Protein AF-A0A9E3EEE2-F1 (afdb_monomer)

Mean predicted aligned error: 8.59 Å

Radius of gyration: 14.13 Å; Cα contacts (8 Å, |Δi|>4): 79; chains: 1; bounding box: 31×17×47 Å

Secondary structure (DSSP, 8-state):
----PPPEEEEEEEESSHHHHHHHHHHHHHHGGGTEEE-SSSTT-SEEEEEE-TT-TTSSGGG--

Structure (mmCIF, N/CA/C/O backbone):
data_AF-A0A9E3EEE2-F1
#
_entry.id   AF-A0A9E3EEE2-F1
#
loop_
_atom_site.group_PDB
_atom_site.id
_atom_site.type_symbol
_atom_site.label_atom_id
_atom_site.label_alt_id
_atom_site.label_comp_id
_atom_site.label_asym_id
_atom_site.label_entity_id
_atom_site.label_seq_id
_atom_site.pdbx_PDB_ins_code
_atom_site.Cartn_x
_atom_site.Cartn_y
_atom_site.Cartn_z
_atom_site.occupancy
_atom_site.B_iso_or_equiv
_atom_site.auth_seq_id
_atom_site.auth_comp_id
_atom_site.auth_asym_id
_atom_site.auth_atom_id
_atom_site.pdbx_PDB_model_num
ATOM 1 N N . MET A 1 1 ? -13.955 1.326 31.054 1.00 43.03 1 MET A N 1
ATOM 2 C CA . MET A 1 1 ? -14.272 0.404 29.945 1.00 43.03 1 MET A CA 1
ATOM 3 C C . MET A 1 1 ? -13.979 1.160 28.661 1.00 43.03 1 MET A C 1
ATOM 5 O O . MET A 1 1 ? -14.799 1.960 28.238 1.00 43.03 1 MET A O 1
ATOM 9 N N . THR A 1 2 ? -12.760 1.044 28.139 1.00 42.06 2 THR A N 1
ATOM 10 C CA . THR A 1 2 ? -12.360 1.739 26.908 1.00 42.06 2 THR A CA 1
ATOM 11 C C . THR A 1 2 ? -12.929 0.940 25.743 1.00 42.06 2 THR A C 1
ATOM 13 O O . THR A 1 2 ? -12.552 -0.217 25.573 1.00 42.06 2 THR A O 1
ATOM 16 N N . SER A 1 3 ? -13.876 1.513 24.996 1.00 48.03 3 SER A N 1
ATOM 17 C CA . SER A 1 3 ? -14.316 0.953 23.713 1.00 48.03 3 SER A CA 1
ATOM 18 C C . SER A 1 3 ? -13.085 0.632 22.861 1.00 48.03 3 SER A C 1
ATOM 20 O O . SER A 1 3 ? -12.146 1.434 22.880 1.00 48.03 3 SER A O 1
ATOM 22 N N . PRO A 1 4 ? -13.048 -0.487 22.116 1.00 55.31 4 PRO A N 1
ATOM 23 C CA . PRO A 1 4 ? -11.967 -0.695 21.170 1.00 55.31 4 PRO A CA 1
ATOM 24 C C . PRO A 1 4 ? -12.057 0.455 20.168 1.00 55.31 4 PRO A C 1
ATOM 26 O O . PRO A 1 4 ? -13.055 0.592 19.459 1.00 55.31 4 PRO A O 1
ATOM 29 N N . ALA A 1 5 ? -11.073 1.355 20.198 1.00 64.06 5 ALA A N 1
ATOM 30 C CA . ALA A 1 5 ? -10.967 2.400 19.197 1.00 64.06 5 ALA A CA 1
ATOM 31 C C . ALA A 1 5 ? -10.963 1.700 17.834 1.00 64.06 5 ALA A C 1
ATOM 33 O O . ALA A 1 5 ? -10.224 0.731 17.653 1.00 64.06 5 ALA A O 1
ATOM 34 N N . ALA A 1 6 ? -11.847 2.124 16.928 1.00 70.38 6 ALA A N 1
ATOM 35 C CA . ALA A 1 6 ? -11.970 1.509 15.614 1.00 70.38 6 ALA A CA 1
ATOM 36 C C . ALA A 1 6 ? -10.583 1.428 14.958 1.00 70.38 6 ALA A C 1
ATOM 38 O O . ALA A 1 6 ? -9.846 2.417 14.943 1.00 70.38 6 ALA A O 1
ATOM 39 N N . GLN A 1 7 ? -10.218 0.237 14.481 1.00 85.75 7 GLN A N 1
ATOM 40 C CA . GLN A 1 7 ? -8.934 0.007 13.831 1.00 85.75 7 GLN A CA 1
ATOM 41 C C . GLN A 1 7 ? -8.825 0.929 12.612 1.00 85.75 7 GLN A C 1
ATOM 43 O O . GLN A 1 7 ? -9.704 0.926 11.748 1.00 85.75 7 GLN A O 1
ATOM 48 N N . LYS A 1 8 ? -7.766 1.739 12.566 1.00 95.06 8 LYS A N 1
ATOM 49 C CA . LYS A 1 8 ? -7.506 2.660 11.459 1.00 95.06 8 LYS A CA 1
ATOM 50 C C . LYS A 1 8 ? -7.167 1.863 10.207 1.00 95.06 8 LYS A C 1
ATOM 52 O O . LYS A 1 8 ? -6.450 0.868 10.281 1.00 95.06 8 LYS A O 1
ATOM 57 N N . ARG A 1 9 ? -7.653 2.289 9.050 1.00 97.00 9 ARG A N 1
ATOM 58 C CA . ARG A 1 9 ? -7.473 1.586 7.777 1.00 97.00 9 ARG A CA 1
ATOM 59 C C . ARG A 1 9 ? -6.227 2.085 7.049 1.00 97.00 9 ARG A C 1
ATOM 61 O O . ARG A 1 9 ? -6.092 3.274 6.780 1.00 97.00 9 ARG A O 1
ATOM 68 N N . LEU A 1 10 ? -5.323 1.170 6.727 1.00 97.19 10 LEU A N 1
ATOM 69 C CA . LEU A 1 10 ? -4.072 1.403 6.012 1.00 97.19 10 LEU A CA 1
ATOM 70 C C . LEU A 1 10 ? -4.134 0.742 4.635 1.00 97.19 10 LEU A C 1
ATOM 72 O O . LEU A 1 10 ? -4.275 -0.472 4.534 1.00 97.19 10 LEU A O 1
ATOM 76 N N . PHE A 1 11 ? -3.980 1.528 3.577 1.00 97.94 11 PHE A N 1
ATOM 77 C CA . PHE A 1 11 ? -3.846 1.021 2.215 1.00 97.94 11 PHE A CA 1
ATOM 78 C C . PHE A 1 11 ? -2.401 1.191 1.746 1.00 97.94 11 PHE A C 1
ATOM 80 O O . PHE A 1 11 ? -1.871 2.302 1.765 1.00 97.94 11 PHE A O 1
ATOM 87 N N . ILE A 1 12 ? -1.759 0.109 1.301 1.00 97.06 12 ILE A N 1
ATOM 88 C CA . ILE A 1 12 ? -0.406 0.163 0.737 1.00 97.06 12 ILE A CA 1
ATOM 89 C C . ILE A 1 12 ? -0.440 -0.328 -0.705 1.00 97.06 12 ILE A C 1
ATOM 91 O O . ILE A 1 12 ? -0.828 -1.461 -0.984 1.00 97.06 12 ILE A O 1
ATOM 95 N N . LYS A 1 13 ? 0.030 0.510 -1.628 1.00 94.81 13 LYS A N 1
ATOM 96 C CA . LYS A 1 13 ? 0.221 0.151 -3.031 1.00 94.81 13 LYS A CA 1
ATOM 97 C C . LYS A 1 13 ? 1.705 0.181 -3.369 1.00 94.81 13 LYS A C 1
ATOM 99 O O . LYS A 1 13 ? 2.329 1.240 -3.353 1.00 94.81 13 LYS A O 1
ATOM 104 N N . SER A 1 14 ? 2.258 -0.981 -3.708 1.00 92.81 14 SER A N 1
ATOM 105 C CA . SER A 1 14 ? 3.660 -1.107 -4.113 1.00 92.81 14 SER A CA 1
ATOM 106 C C . SER A 1 14 ? 3.827 -1.043 -5.630 1.00 92.81 14 SER A C 1
ATOM 108 O O . SER A 1 14 ? 3.165 -1.766 -6.375 1.00 92.81 14 SER A O 1
ATOM 110 N N . TYR A 1 15 ? 4.785 -0.237 -6.075 1.00 89.25 15 TYR A N 1
ATOM 111 C CA . TYR A 1 15 ? 5.262 -0.148 -7.449 1.00 89.25 15 TYR A CA 1
ATOM 112 C C . TYR A 1 15 ? 6.776 -0.376 -7.474 1.00 89.25 15 TYR A C 1
ATOM 114 O O . TYR A 1 15 ? 7.570 0.497 -7.127 1.00 89.25 15 TYR A O 1
ATOM 122 N N . GLY A 1 16 ? 7.207 -1.559 -7.900 1.00 86.88 16 GLY A N 1
ATOM 123 C CA . GLY A 1 16 ? 8.631 -1.869 -7.954 1.00 86.88 16 GLY A CA 1
ATOM 124 C C . GLY A 1 16 ? 8.903 -3.361 -8.015 1.00 86.88 16 GLY A C 1
ATOM 125 O O . GLY A 1 16 ? 8.296 -4.071 -8.816 1.00 86.88 16 GLY A O 1
ATOM 126 N N . CYS A 1 17 ? 9.851 -3.828 -7.209 1.00 89.12 17 CYS A N 1
ATOM 127 C CA . CYS A 1 17 ? 10.258 -5.231 -7.170 1.00 89.12 17 CYS A CA 1
ATOM 128 C C . CYS A 1 17 ? 9.751 -5.940 -5.905 1.00 89.12 17 CYS A C 1
ATOM 130 O O . CYS A 1 17 ? 9.057 -5.353 -5.078 1.00 89.12 17 CYS A O 1
ATOM 132 N N . GLN A 1 18 ? 10.137 -7.208 -5.744 1.00 87.94 18 GLN A N 1
ATOM 133 C CA . GLN A 1 18 ? 9.831 -8.011 -4.554 1.00 87.94 18 GLN A CA 1
ATOM 134 C C . GLN A 1 18 ? 10.312 -7.355 -3.251 1.00 87.94 18 GLN A C 1
ATOM 136 O O . GLN A 1 18 ? 9.692 -7.537 -2.212 1.00 87.94 18 GLN A O 1
ATOM 141 N N . MET A 1 19 ? 11.357 -6.523 -3.312 1.00 92.00 19 MET A N 1
ATOM 142 C CA . MET A 1 19 ? 11.815 -5.753 -2.156 1.00 92.00 19 MET A CA 1
ATOM 143 C C . MET A 1 19 ? 10.754 -4.748 -1.688 1.00 92.00 19 MET A C 1
ATOM 145 O O . MET A 1 19 ? 10.475 -4.699 -0.502 1.00 92.00 19 MET A O 1
ATOM 149 N N . ASN A 1 20 ? 10.059 -4.044 -2.594 1.00 92.12 20 ASN A N 1
ATOM 150 C CA . ASN A 1 20 ? 8.953 -3.161 -2.194 1.00 92.12 20 ASN A CA 1
ATOM 151 C C . ASN A 1 20 ? 7.756 -3.929 -1.623 1.00 92.12 20 ASN A C 1
ATOM 153 O O . ASN A 1 20 ? 6.967 -3.355 -0.883 1.00 92.12 20 ASN A O 1
ATOM 157 N N . VAL A 1 21 ? 7.559 -5.193 -2.005 1.00 91.56 21 VAL A N 1
ATOM 158 C CA . VAL A 1 21 ? 6.501 -6.021 -1.404 1.00 91.56 21 VAL A CA 1
ATOM 159 C C . VAL A 1 21 ? 6.883 -6.349 0.035 1.00 91.56 21 VAL A C 1
ATOM 161 O O . VAL A 1 21 ? 6.122 -6.047 0.947 1.00 91.56 21 VAL A O 1
ATOM 164 N N . TYR A 1 22 ? 8.107 -6.837 0.232 1.00 94.44 22 TYR A N 1
ATOM 165 C CA . TYR A 1 22 ? 8.663 -7.119 1.552 1.00 94.44 22 TYR A CA 1
ATOM 166 C C . TYR A 1 22 ? 8.679 -5.886 2.469 1.00 94.44 22 TYR A C 1
ATOM 168 O O . TYR A 1 22 ? 8.269 -5.948 3.627 1.00 94.44 22 TYR A O 1
ATOM 176 N N . ASP A 1 23 ? 9.106 -4.737 1.945 1.00 94.44 23 ASP A N 1
ATOM 177 C CA . ASP A 1 23 ? 9.114 -3.485 2.697 1.00 94.44 23 ASP A CA 1
ATOM 178 C C . ASP A 1 23 ? 7.692 -3.066 3.085 1.00 94.44 23 ASP A C 1
ATOM 180 O O . ASP A 1 23 ? 7.484 -2.545 4.176 1.00 94.44 23 ASP A O 1
ATOM 184 N N . SER A 1 24 ? 6.699 -3.314 2.227 1.00 95.56 24 SER A N 1
ATOM 185 C CA . SER A 1 24 ? 5.295 -3.018 2.525 1.00 95.56 24 SER A CA 1
ATOM 18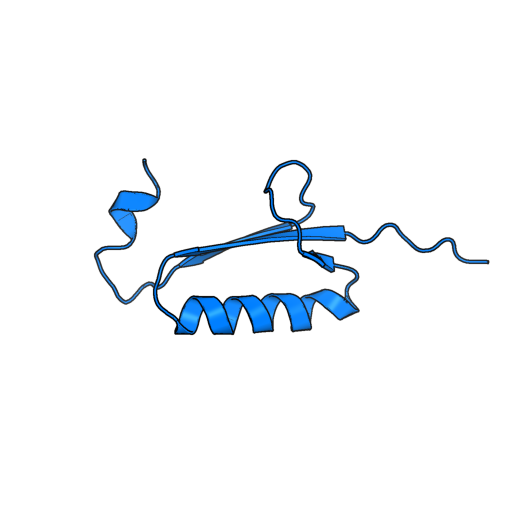6 C C . SER A 1 24 ? 4.709 -3.905 3.617 1.00 95.56 24 SER A C 1
ATOM 188 O O . SER A 1 24 ? 3.968 -3.399 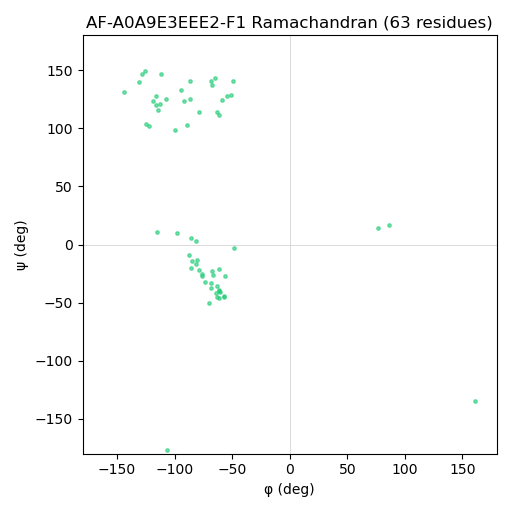4.458 1.00 95.56 24 SER A O 1
ATOM 190 N N . GLU A 1 25 ? 5.080 -5.184 3.667 1.00 95.94 25 GLU A N 1
ATOM 191 C CA . GLU A 1 25 ? 4.735 -6.067 4.790 1.00 95.94 25 GLU A CA 1
ATOM 192 C C . GLU A 1 25 ? 5.341 -5.534 6.093 1.00 95.94 25 GLU A C 1
ATOM 194 O O . GLU A 1 25 ? 4.634 -5.344 7.083 1.00 95.94 25 GLU A O 1
ATOM 199 N N . ARG A 1 26 ? 6.622 -5.146 6.067 1.00 97.19 26 ARG A N 1
ATOM 200 C CA . ARG A 1 26 ? 7.266 -4.515 7.226 1.00 97.19 26 ARG A CA 1
ATOM 201 C C . ARG A 1 26 ? 6.622 -3.199 7.644 1.00 97.19 26 ARG A C 1
ATOM 203 O O . ARG A 1 26 ? 6.519 -2.928 8.839 1.00 97.19 26 ARG A O 1
ATOM 210 N N . MET A 1 27 ? 6.208 -2.366 6.693 1.00 96.44 27 MET A N 1
ATOM 211 C CA . MET A 1 27 ? 5.489 -1.127 6.991 1.00 96.44 27 MET A CA 1
ATOM 212 C C . MET A 1 27 ? 4.165 -1.413 7.707 1.00 96.44 27 MET A C 1
ATOM 214 O O . MET A 1 27 ? 3.835 -0.706 8.659 1.00 96.44 27 MET A O 1
ATOM 218 N N . ALA A 1 28 ? 3.438 -2.458 7.303 1.00 96.75 28 ALA A N 1
ATOM 219 C CA . ALA A 1 28 ? 2.212 -2.875 7.978 1.00 96.75 28 ALA A CA 1
ATOM 220 C C . ALA A 1 28 ? 2.484 -3.330 9.422 1.00 96.75 28 ALA A C 1
ATOM 222 O O . ALA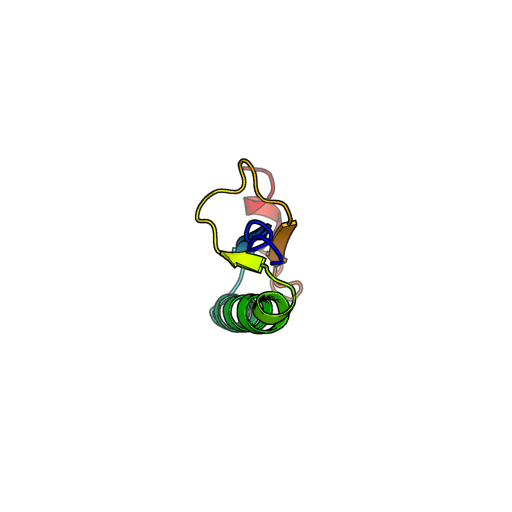 A 1 28 ? 1.810 -2.861 10.340 1.00 96.75 28 ALA A O 1
ATOM 223 N N . ASP A 1 29 ? 3.517 -4.147 9.642 1.00 96.88 29 ASP A N 1
ATOM 224 C CA . A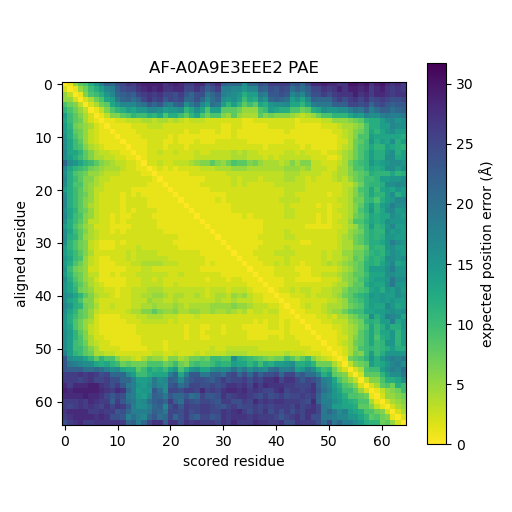SP A 1 29 ? 3.899 -4.626 10.978 1.00 96.88 29 ASP A CA 1
ATOM 225 C C . ASP A 1 29 ? 4.279 -3.484 11.927 1.00 96.88 29 ASP A C 1
ATOM 227 O O . ASP A 1 29 ? 3.898 -3.483 13.097 1.00 96.88 29 ASP A O 1
ATOM 231 N N . VAL A 1 30 ? 5.006 -2.478 11.431 1.00 97.25 30 VAL A N 1
ATOM 232 C CA . VAL A 1 30 ? 5.401 -1.303 12.227 1.00 97.25 30 VAL A CA 1
ATOM 233 C C . VAL A 1 30 ? 4.195 -0.430 12.587 1.00 97.25 30 VAL A C 1
ATOM 235 O O . VAL A 1 30 ? 4.168 0.178 13.658 1.00 97.25 30 VAL A O 1
ATOM 238 N N . LEU A 1 31 ? 3.188 -0.362 11.714 1.00 95.88 31 LEU A N 1
ATOM 239 C CA . LEU A 1 31 ? 1.987 0.449 11.921 1.00 95.88 31 LEU A CA 1
ATOM 240 C C . LEU A 1 31 ? 0.899 -0.281 12.729 1.00 95.88 31 LEU A C 1
ATOM 242 O O . LEU A 1 31 ? 0.056 0.381 13.341 1.00 95.88 31 LEU A O 1
ATOM 246 N N . ALA A 1 32 ? 0.930 -1.613 12.800 1.00 95.25 32 ALA A N 1
ATOM 247 C CA . ALA A 1 32 ? -0.050 -2.410 13.538 1.00 95.25 32 ALA A CA 1
ATOM 248 C C . ALA A 1 32 ? -0.154 -2.043 15.039 1.00 95.25 32 ALA A C 1
ATOM 250 O O . ALA A 1 32 ? -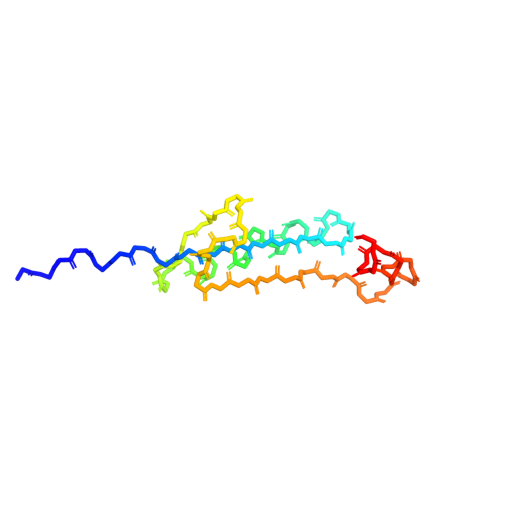1.275 -1.830 15.511 1.00 95.25 32 ALA A O 1
ATOM 251 N N . PRO A 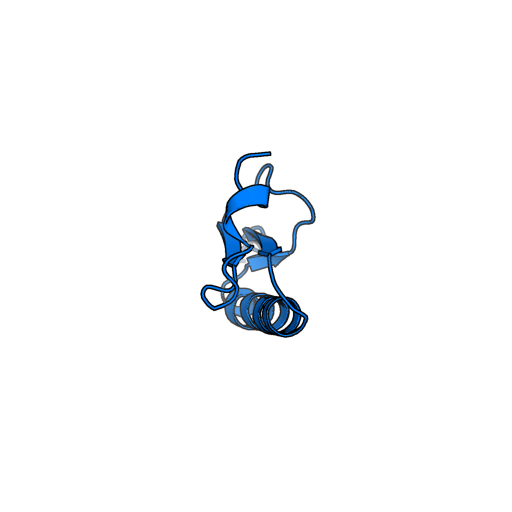1 33 ? 0.949 -1.842 15.798 1.00 95.69 33 PRO A N 1
ATOM 252 C CA . PRO A 1 33 ? 0.886 -1.380 17.189 1.00 95.69 33 PRO A CA 1
ATOM 253 C C . PRO A 1 33 ? 0.252 0.006 17.368 1.00 95.69 33 PRO A C 1
ATOM 255 O O . PRO A 1 33 ? -0.218 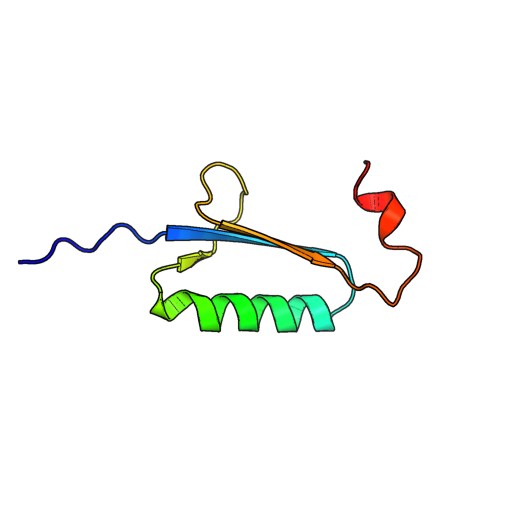0.330 18.456 1.00 95.69 33 PRO A O 1
ATOM 258 N N . LEU A 1 34 ? 0.220 0.826 16.312 1.00 94.19 34 LEU A N 1
ATOM 259 C CA . LEU A 1 34 ? -0.427 2.143 16.310 1.00 94.19 34 LEU A CA 1
ATOM 260 C C . LEU A 1 34 ? -1.927 2.064 15.973 1.00 94.19 34 LEU A C 1
ATOM 262 O O . LEU A 1 34 ? -2.588 3.098 15.841 1.00 94.19 34 LEU A O 1
ATOM 266 N N . GLY A 1 35 ? -2.468 0.850 15.839 1.00 95.50 35 GLY A N 1
ATOM 267 C CA . GLY A 1 35 ? -3.879 0.595 15.572 1.00 95.50 35 GLY A CA 1
ATOM 268 C C . GLY A 1 35 ? -4.250 0.621 14.093 1.00 95.50 35 GLY A C 1
ATOM 269 O O . GLY A 1 35 ? -5.435 0.744 13.793 1.00 95.50 35 GLY A O 1
ATOM 270 N N . TYR A 1 36 ? -3.282 0.523 13.176 1.00 96.56 36 TYR A N 1
ATOM 271 C CA . TYR A 1 36 ? -3.565 0.392 11.747 1.00 96.56 36 TYR A CA 1
ATOM 272 C C . TYR A 1 36 ? -3.778 -1.072 11.341 1.00 96.56 36 TYR A C 1
ATOM 274 O O . TYR A 1 36 ? -3.089 -1.973 11.810 1.00 96.56 36 TYR A O 1
ATOM 282 N N . GLY A 1 37 ? -4.734 -1.314 10.450 1.00 95.62 37 GLY A N 1
ATOM 283 C CA . GLY A 1 37 ? -4.983 -2.592 9.788 1.00 95.62 37 GLY A CA 1
ATOM 284 C C . GLY A 1 37 ? -5.058 -2.416 8.281 1.00 95.62 37 GLY A C 1
ATOM 285 O O . GLY A 1 37 ? -5.520 -1.379 7.807 1.00 95.62 37 GLY A O 1
ATOM 286 N N . LEU A 1 38 ? -4.603 -3.421 7.531 1.00 95.50 38 LEU A N 1
ATOM 287 C CA . LEU A 1 38 ? -4.627 -3.373 6.072 1.00 95.50 38 LEU A CA 1
ATOM 288 C C . LEU A 1 38 ? -6.062 -3.349 5.523 1.00 95.50 38 LEU A C 1
ATOM 290 O O . LEU A 1 38 ? -6.957 -4.007 6.050 1.00 95.50 38 LEU A O 1
ATOM 294 N N . THR A 1 39 ? -6.253 -2.594 4.446 1.00 95.75 39 THR A N 1
ATOM 295 C CA . THR A 1 39 ? -7.456 -2.593 3.606 1.00 95.75 39 THR A CA 1
ATOM 296 C C . THR A 1 39 ? -7.057 -2.834 2.152 1.00 95.75 39 THR A C 1
ATOM 298 O O . THR A 1 39 ? -5.977 -2.423 1.727 1.00 95.75 39 THR A O 1
ATOM 301 N N . ASP A 1 40 ? -7.939 -3.472 1.384 1.00 93.19 40 ASP A N 1
ATOM 302 C CA . ASP A 1 40 ? -7.711 -3.804 -0.030 1.00 93.19 40 ASP A CA 1
ATOM 303 C C . ASP A 1 40 ? -7.967 -2.620 -0.972 1.00 93.19 40 ASP A C 1
ATOM 305 O O . ASP A 1 40 ? -7.604 -2.658 -2.149 1.00 93.19 40 ASP A O 1
ATOM 309 N N . ALA A 1 41 ? -8.602 -1.569 -0.454 1.00 92.69 41 ALA A N 1
ATOM 310 C CA . ALA A 1 41 ? -9.064 -0.426 -1.222 1.00 92.69 41 ALA A CA 1
ATOM 311 C C . ALA A 1 41 ? -8.633 0.894 -0.557 1.00 92.69 41 ALA A C 1
ATOM 313 O O . ALA A 1 41 ? -8.681 0.991 0.679 1.00 92.69 41 ALA A O 1
ATOM 314 N N . PRO A 1 42 ? -8.212 1.909 -1.338 1.00 93.00 42 PRO A N 1
ATOM 315 C CA . PRO A 1 42 ? -7.876 3.228 -0.807 1.00 93.00 42 PRO A CA 1
ATOM 316 C C . PRO A 1 42 ? -9.105 3.976 -0.270 1.00 93.00 42 PRO A C 1
ATOM 318 O O . PRO A 1 42 ? -8.966 4.868 0.568 1.00 93.00 42 PRO A O 1
ATOM 321 N N . GLU A 1 43 ? -10.311 3.633 -0.726 1.00 94.50 43 GLU A N 1
ATOM 322 C CA . GLU A 1 43 ? -11.550 4.281 -0.316 1.00 94.50 43 GLU A CA 1
ATOM 323 C C . GLU A 1 43 ? -11.807 4.087 1.187 1.00 94.50 43 GLU A C 1
ATOM 325 O O . GLU A 1 43 ? -12.055 2.987 1.687 1.00 94.50 43 GLU A O 1
ATOM 330 N N . GLY A 1 44 ? -11.772 5.195 1.928 1.00 87.81 44 GLY A N 1
ATOM 331 C CA . GLY A 1 44 ? -11.964 5.189 3.377 1.00 87.81 44 GLY A CA 1
ATOM 332 C C . GLY A 1 44 ? -10.751 4.707 4.174 1.00 87.81 44 GLY A C 1
ATOM 333 O O . GLY A 1 44 ? -10.908 4.422 5.361 1.00 87.81 44 GLY A O 1
ATOM 334 N N . ALA A 1 45 ? -9.569 4.613 3.558 1.00 95.50 45 ALA A N 1
ATOM 335 C CA . ALA A 1 45 ? -8.321 4.465 4.294 1.00 95.50 45 ALA A CA 1
ATOM 336 C C . ALA A 1 45 ? -8.005 5.749 5.083 1.00 95.50 45 ALA A C 1
ATOM 338 O O . ALA A 1 45 ? -8.123 6.858 4.563 1.00 95.50 45 ALA A O 1
ATOM 339 N N . ASP A 1 46 ? -7.564 5.588 6.328 1.00 96.31 46 ASP A N 1
ATOM 340 C CA . ASP A 1 46 ? -7.045 6.675 7.163 1.00 96.31 46 ASP A CA 1
ATOM 341 C C . ASP A 1 46 ? -5.594 7.028 6.786 1.00 96.31 46 ASP A C 1
ATOM 343 O O . ASP A 1 46 ? -5.126 8.132 7.063 1.00 96.31 46 ASP A O 1
ATOM 347 N N . LEU A 1 47 ? -4.875 6.090 6.154 1.00 95.38 47 LEU A N 1
ATOM 348 C CA . LEU A 1 47 ? -3.518 6.273 5.641 1.00 95.38 47 LEU A CA 1
ATOM 349 C C . LEU A 1 47 ? -3.319 5.500 4.331 1.00 95.38 47 LEU A C 1
ATOM 351 O O . LEU A 1 47 ? -3.602 4.305 4.256 1.00 95.38 47 LEU A O 1
ATOM 355 N N . VAL A 1 48 ? -2.777 6.178 3.318 1.00 96.50 48 VAL A N 1
ATOM 356 C CA . VAL A 1 48 ? -2.392 5.593 2.027 1.00 96.50 48 VAL A CA 1
ATOM 357 C C . VAL A 1 48 ? -0.880 5.708 1.843 1.00 96.50 48 VAL A C 1
ATOM 359 O O . VAL A 1 48 ? -0.326 6.801 1.942 1.00 96.50 48 VAL A O 1
ATOM 362 N N . VAL A 1 49 ? -0.217 4.592 1.536 1.00 95.56 49 VAL A N 1
ATOM 363 C CA . VAL A 1 49 ? 1.219 4.528 1.234 1.00 95.56 49 VAL A CA 1
ATOM 364 C C . VAL A 1 49 ? 1.417 4.067 -0.206 1.00 95.56 49 VAL A C 1
ATOM 366 O O . VAL A 1 49 ? 1.027 2.961 -0.578 1.00 95.56 49 VAL A O 1
ATOM 369 N N . LEU A 1 50 ? 2.067 4.903 -1.015 1.00 94.19 50 LEU A N 1
ATOM 370 C CA . LEU A 1 50 ? 2.526 4.541 -2.356 1.00 94.19 50 LEU A CA 1
ATOM 371 C C . LEU A 1 50 ? 4.018 4.211 -2.284 1.00 94.19 50 LEU A C 1
ATOM 373 O O . LEU A 1 50 ? 4.862 5.104 -2.256 1.00 94.19 50 LEU A O 1
ATOM 377 N N . ASN A 1 51 ? 4.345 2.923 -2.214 1.00 93.38 51 ASN A N 1
ATOM 378 C CA . ASN A 1 51 ? 5.723 2.463 -2.083 1.00 93.38 51 ASN A CA 1
ATOM 379 C C . ASN A 1 51 ? 6.350 2.271 -3.470 1.00 93.38 51 ASN A C 1
ATOM 381 O O . ASN A 1 51 ? 6.066 1.284 -4.147 1.00 93.38 51 ASN A O 1
ATOM 385 N N . THR A 1 52 ? 7.196 3.206 -3.900 1.00 89.25 52 THR A N 1
ATOM 386 C CA . THR A 1 52 ? 7.857 3.170 -5.214 1.00 89.25 52 THR A CA 1
ATOM 387 C C . THR A 1 52 ? 9.362 2.946 -5.089 1.00 89.25 52 THR A C 1
ATOM 389 O O . THR A 1 52 ? 9.994 3.475 -4.179 1.00 89.25 52 THR A O 1
ATOM 392 N N . CYS A 1 53 ? 9.982 2.255 -6.045 1.00 85.00 53 CYS A N 1
ATOM 393 C CA . CYS A 1 53 ? 11.444 2.207 -6.160 1.00 85.00 53 CYS A CA 1
ATOM 394 C C . CYS A 1 53 ? 11.992 3.380 -6.992 1.00 85.00 53 CYS A C 1
ATOM 396 O O . CYS A 1 53 ? 11.632 3.522 -8.158 1.00 85.00 53 CYS A O 1
ATOM 398 N N . HIS A 1 54 ? 12.933 4.156 -6.441 1.00 69.56 54 HIS A N 1
ATOM 399 C CA . HIS A 1 54 ? 13.579 5.265 -7.162 1.00 69.56 54 HIS A CA 1
ATOM 400 C C . HIS A 1 54 ? 14.591 4.789 -8.224 1.00 69.56 54 HIS A C 1
ATOM 402 O O . HIS A 1 54 ? 14.736 5.409 -9.273 1.00 69.56 54 HIS A O 1
ATOM 408 N N . ILE A 1 55 ? 15.270 3.663 -7.989 1.00 63.50 55 ILE A N 1
ATOM 409 C CA . ILE A 1 55 ? 16.432 3.224 -8.786 1.00 63.50 55 ILE A CA 1
ATOM 410 C C . ILE A 1 55 ? 16.090 2.521 -10.110 1.00 63.50 55 ILE A C 1
ATOM 412 O O . ILE A 1 55 ? 16.983 2.038 -10.803 1.00 63.50 55 ILE A O 1
ATOM 416 N N . ARG A 1 56 ? 14.808 2.414 -10.475 1.00 58.84 56 ARG A N 1
ATOM 417 C CA . ARG A 1 56 ? 14.397 1.883 -11.779 1.00 58.84 56 ARG A CA 1
ATOM 418 C C . ARG A 1 56 ? 13.566 2.930 -12.507 1.00 58.84 56 ARG A C 1
ATOM 420 O O . ARG A 1 56 ? 12.376 3.067 -12.257 1.00 58.84 56 ARG A O 1
ATOM 427 N N . GLU A 1 57 ? 14.213 3.593 -13.459 1.00 50.03 57 GLU A N 1
ATOM 428 C CA . GLU A 1 57 ? 13.730 4.643 -14.379 1.00 50.03 57 GLU A CA 1
ATOM 429 C C . GLU A 1 57 ? 12.399 4.348 -15.120 1.00 50.03 57 GLU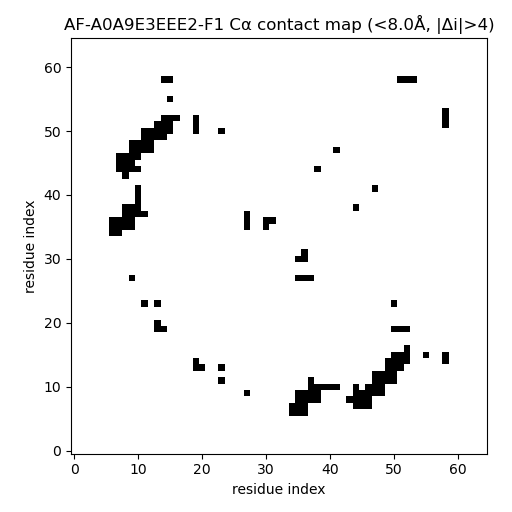 A C 1
ATOM 431 O O . GLU A 1 57 ? 11.880 5.208 -15.819 1.00 50.03 57 GLU A O 1
ATOM 436 N N . LYS A 1 58 ? 11.798 3.160 -14.952 1.00 50.38 58 LYS A N 1
ATOM 437 C CA . LYS A 1 58 ? 10.501 2.754 -15.532 1.00 50.38 58 LYS A CA 1
ATOM 438 C C . LYS A 1 58 ? 9.296 2.881 -14.583 1.00 50.38 58 LYS A C 1
ATOM 440 O O . LYS A 1 58 ? 8.221 2.380 -14.903 1.00 50.38 58 LYS A O 1
ATOM 445 N N . ALA A 1 59 ? 9.445 3.508 -13.414 1.00 48.94 59 ALA A N 1
ATOM 446 C CA . ALA A 1 59 ? 8.339 3.685 -12.463 1.00 48.94 59 ALA A CA 1
ATOM 447 C C . ALA A 1 59 ? 7.410 4.871 -12.798 1.00 48.94 59 ALA A C 1
ATOM 449 O O . ALA A 1 59 ? 6.288 4.914 -12.306 1.00 48.94 59 ALA A O 1
ATOM 450 N N . THR A 1 60 ? 7.838 5.801 -13.655 1.00 49.94 60 THR A N 1
ATOM 451 C CA . THR A 1 60 ? 7.104 7.049 -13.927 1.00 49.94 60 THR A CA 1
ATOM 452 C C . THR A 1 60 ? 5.881 6.861 -14.837 1.00 49.94 60 THR A C 1
ATOM 454 O O . THR A 1 60 ? 4.936 7.634 -14.743 1.00 49.94 60 THR A O 1
ATOM 457 N N . GLU A 1 61 ? 5.846 5.828 -15.687 1.00 51.12 61 GLU A N 1
ATOM 458 C CA . GLU A 1 61 ? 4.757 5.632 -16.667 1.00 51.12 61 GLU A CA 1
ATOM 459 C C . GLU A 1 61 ? 3.450 5.097 -16.053 1.00 51.12 61 GLU A C 1
ATOM 461 O O . GLU A 1 61 ? 2.372 5.383 -16.563 1.00 51.12 61 GLU A O 1
ATOM 466 N N . LYS A 1 62 ? 3.510 4.358 -14.936 1.00 51.66 62 LYS A N 1
ATOM 467 C CA . LYS A 1 62 ? 2.309 3.768 -14.308 1.00 51.66 62 LYS A CA 1
ATOM 468 C C . LYS A 1 62 ? 1.591 4.686 -13.321 1.00 51.66 62 LYS A C 1
ATOM 470 O O . LYS A 1 62 ? 0.506 4.342 -12.874 1.00 51.66 62 LYS A O 1
ATOM 475 N N . THR A 1 63 ? 2.181 5.823 -12.969 1.00 50.88 63 THR A N 1
ATOM 476 C CA . THR A 1 63 ? 1.582 6.777 -12.021 1.00 50.88 63 THR A CA 1
ATOM 477 C C . THR A 1 63 ? 0.598 7.738 -12.699 1.00 50.88 63 THR A C 1
ATOM 479 O O . THR A 1 63 ? -0.172 8.394 -12.006 1.00 50.88 63 THR A O 1
ATOM 482 N N . TYR A 1 64 ? 0.610 7.814 -14.036 1.00 49.25 64 TYR A N 1
ATOM 483 C CA . TYR A 1 64 ? -0.245 8.695 -14.847 1.00 49.25 64 TYR A CA 1
ATOM 484 C C . TYR A 1 64 ? -1.244 7.941 -15.750 1.00 49.25 64 TYR A C 1
ATOM 486 O O . TYR A 1 64 ? -1.841 8.563 -16.626 1.00 49.25 64 TYR A O 1
ATOM 494 N N . SER A 1 65 ? -1.406 6.6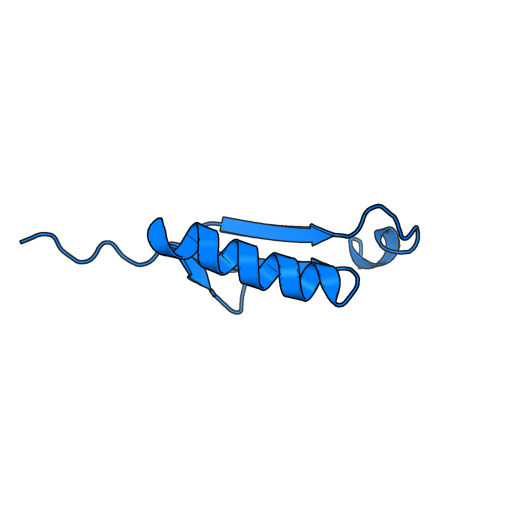22 -15.575 1.00 45.22 65 SER A N 1
ATOM 495 C CA . SER A 1 65 ? -2.379 5.787 -16.310 1.00 45.22 65 SER A CA 1
ATOM 496 C C . SER A 1 65 ? -3.484 5.273 -15.401 1.00 45.22 65 SER A C 1
ATOM 498 O O . SER A 1 65 ? -3.153 4.910 -14.250 1.00 45.22 65 SER A O 1
#

Nearest PDB structures (foldseek):
  7mjz-assembly1_A  TM=8.683E-01  e=1.167E-04  Bacteroides uniformis
  7mjx-assembly2_B  TM=8.792E-01  e=1.091E-03  Bacteroides uniformis
  1u0r-assembly1_C  TM=7.306E-01  e=5.950E-01  Mycobacterium tuberculosis
  4r6i-assembly1_B  TM=5.134E-01  e=1.254E+00  Bacillus anthracis str. 'Ames Ancestor'
  6v6y-assembly1_A-2  TM=6.081E-01  e=4.245E+00  Thermus thermophilus HB8

Foldseek 3Di:
DDDPDQQAEEEEAEDDDVVLVVVVVVVQVVCVVVRYDYDPDPVRHPYYHYHYDPPDPPRPPVVVD

Sequence (65 aa):
MTSPAAQKRLFIKSYGCQMNVYDSERMADVLAPLGYGLTDAPEGADLVVLNTCHIREKATEKTYS

Solvent-accessible surface area (backbone atoms only — not comparable to full-atom values): 4087 Å² total; per-residue (Å²): 136,82,73,81,73,77,69,38,29,30,17,76,49,68,48,74,55,72,64,42,52,55,51,49,55,52,51,49,61,69,36,35,86,77,40,39,38,82,43,100,48,68,81,84,36,78,42,78,43,79,43,66,51,84,93,48,92,76,57,70,68,67,79,80,106

pLDDT: mean 82.7, std 18.82, range [42.06, 97.94]